Protein AF-A0A7W1K606-F1 (afdb_monomer_lite)

Sequence (46 aa):
HYTRPAEFRGMAAPPVLLSGDHGAIERWRRDAAREKTRRNRPDLGR

Secondary structure (DSSP, 8-state):
---SSSEETTEEPPGGGTS--HHHHHHHHHHHHHHHHHHH-GGG--

pLDDT: mean 89.48, std 6.82, range [59.25, 95.56]

Structure (mmCIF, N/CA/C/O backbone):
data_AF-A0A7W1K606-F1
#
_entry.id   AF-A0A7W1K606-F1
#
loop_
_atom_site.group_PDB
_atom_site.id
_atom_site.type_symbol
_atom_site.label_atom_id
_atom_site.label_alt_id
_atom_site.label_comp_id
_atom_site.label_asym_id
_atom_site.label_entity_id
_atom_site.label_seq_id
_atom_site.pdbx_PDB_ins_code
_atom_site.Cartn_x
_atom_site.Cartn_y
_atom_site.Cartn_z
_atom_site.occupancy
_atom_site.B_iso_or_equiv
_atom_site.auth_seq_id
_atom_site.auth_comp_id
_atom_site.auth_asym_id
_atom_site.auth_atom_id
_atom_site.pdbx_PDB_model_num
ATOM 1 N N . HIS A 1 1 ? 0.063 6.223 0.625 1.00 78.12 1 HIS A N 1
ATOM 2 C CA . HIS A 1 1 ? 0.235 5.706 1.997 1.00 78.12 1 HIS A CA 1
ATOM 3 C C . HIS A 1 1 ? -1.111 5.728 2.698 1.00 78.12 1 HIS A C 1
ATOM 5 O O . HIS A 1 1 ? -1.907 6.601 2.378 1.00 78.12 1 HIS A O 1
ATOM 11 N N . TYR A 1 2 ? -1.359 4.768 3.592 1.00 85.56 2 TYR A N 1
ATOM 12 C CA . TYR A 1 2 ? -2.577 4.698 4.406 1.00 85.56 2 TYR A CA 1
ATOM 13 C C . TYR A 1 2 ? -2.284 5.251 5.797 1.00 85.56 2 TYR A C 1
ATOM 15 O O . TYR A 1 2 ? -1.181 5.076 6.314 1.00 85.56 2 TYR A O 1
ATOM 23 N N . THR A 1 3 ? -3.267 5.924 6.378 1.00 88.44 3 THR A N 1
ATOM 24 C CA . THR A 1 3 ? -3.231 6.450 7.742 1.00 88.44 3 THR A CA 1
ATOM 25 C C . THR A 1 3 ? -4.601 6.241 8.375 1.00 88.44 3 THR A C 1
ATOM 27 O O . THR A 1 3 ? -5.540 5.843 7.689 1.00 88.44 3 THR A O 1
ATOM 30 N N . ARG A 1 4 ? -4.713 6.484 9.679 1.00 86.12 4 ARG A N 1
ATOM 31 C CA . ARG A 1 4 ? -5.990 6.400 10.396 1.00 86.12 4 ARG A CA 1
ATOM 32 C C . ARG A 1 4 ? -6.973 7.446 9.850 1.00 86.12 4 ARG A C 1
ATOM 34 O O . ARG A 1 4 ? -6.524 8.551 9.533 1.00 86.12 4 ARG A O 1
ATOM 41 N N . PRO A 1 5 ? -8.289 7.164 9.821 1.00 88.56 5 PRO A N 1
ATOM 42 C CA . PRO A 1 5 ? -8.992 5.931 10.230 1.00 88.56 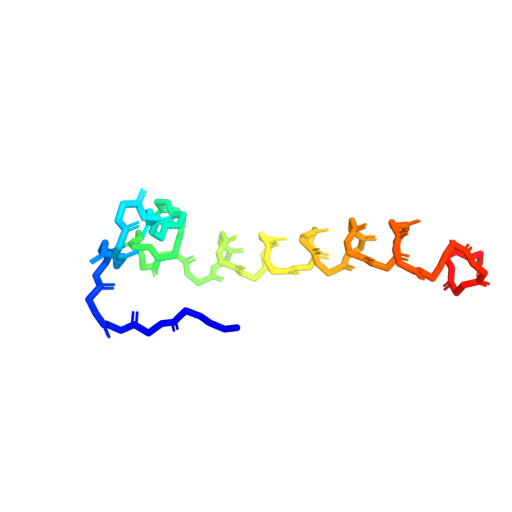5 PRO A CA 1
ATOM 43 C C . PRO A 1 5 ? -8.887 4.775 9.213 1.00 88.56 5 PRO A C 1
ATOM 45 O O . PRO A 1 5 ? -8.527 4.991 8.063 1.00 88.56 5 PRO A O 1
ATOM 48 N N . ALA A 1 6 ? -9.199 3.543 9.640 1.00 86.19 6 ALA A N 1
ATOM 49 C CA . ALA A 1 6 ? -9.132 2.350 8.780 1.00 86.19 6 ALA A CA 1
ATOM 50 C C . ALA A 1 6 ? -10.094 2.413 7.580 1.00 86.19 6 ALA A C 1
ATOM 52 O O . ALA A 1 6 ? -9.795 1.855 6.528 1.00 86.19 6 ALA A O 1
ATOM 53 N N . GLU A 1 7 ? -11.206 3.131 7.720 1.00 90.25 7 GLU A N 1
ATOM 54 C CA . GLU A 1 7 ? -12.134 3.441 6.639 1.00 90.25 7 GLU A CA 1
ATOM 55 C C . GLU A 1 7 ? -12.266 4.953 6.503 1.00 90.25 7 GLU A C 1
ATOM 57 O O . GLU A 1 7 ? -12.550 5.658 7.473 1.00 90.25 7 GLU A O 1
ATOM 62 N N . PHE A 1 8 ? -12.072 5.464 5.291 1.00 88.12 8 PHE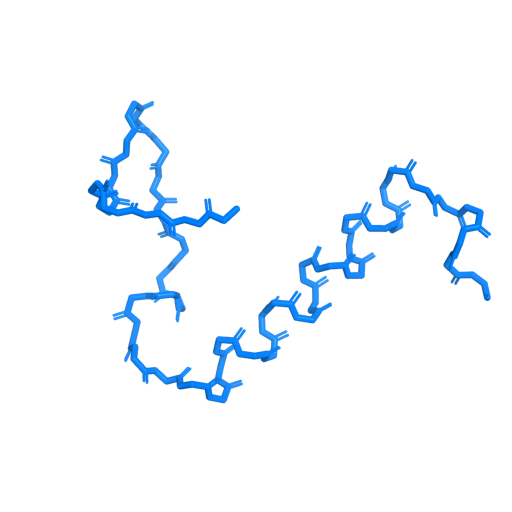 A N 1
ATOM 63 C CA . PHE A 1 8 ? -12.188 6.887 5.006 1.00 88.12 8 PHE A CA 1
ATOM 64 C C . PHE A 1 8 ? -12.987 7.111 3.726 1.00 88.12 8 PHE A C 1
ATOM 66 O O . PHE A 1 8 ? -12.598 6.650 2.656 1.00 88.12 8 PHE A O 1
ATOM 73 N N . ARG A 1 9 ? -14.108 7.842 3.827 1.00 87.81 9 ARG A N 1
ATOM 74 C CA . ARG A 1 9 ? -15.011 8.150 2.696 1.00 87.81 9 ARG A CA 1
ATOM 75 C C . ARG A 1 9 ? -15.443 6.902 1.899 1.00 87.81 9 ARG A C 1
ATOM 77 O O . ARG A 1 9 ? -15.494 6.941 0.676 1.00 87.81 9 ARG A O 1
ATOM 84 N N . GLY A 1 10 ? -15.709 5.792 2.593 1.00 88.44 10 GLY A N 1
ATOM 85 C CA . GLY A 1 10 ? -16.089 4.512 1.976 1.00 88.44 10 GLY A CA 1
ATOM 86 C C . GLY A 1 10 ? -14.926 3.715 1.370 1.00 88.44 10 GLY A C 1
ATOM 87 O O . GLY A 1 10 ? -15.155 2.669 0.772 1.00 88.44 10 GLY A O 1
ATOM 88 N N . MET A 1 11 ? -13.681 4.177 1.521 1.00 88.00 11 MET A N 1
ATOM 89 C CA . MET A 1 11 ? -12.486 3.425 1.139 1.00 88.00 11 MET A CA 1
ATOM 90 C C . MET A 1 11 ? -11.863 2.778 2.374 1.00 88.00 11 MET A C 1
ATOM 92 O O . MET A 1 11 ? -11.371 3.476 3.263 1.00 88.00 11 MET A O 1
ATOM 96 N N . ALA A 1 12 ? -11.861 1.447 2.407 1.00 91.12 12 ALA A N 1
ATOM 97 C CA . ALA A 1 12 ? -11.228 0.671 3.464 1.00 91.12 12 ALA A CA 1
ATOM 98 C C . ALA A 1 12 ? -9.737 0.443 3.180 1.00 91.12 12 ALA A C 1
ATOM 100 O O . ALA A 1 12 ? -9.317 0.202 2.043 1.00 91.12 12 ALA A O 1
ATOM 101 N N . ALA A 1 13 ? -8.924 0.499 4.232 1.00 89.94 13 ALA A N 1
ATOM 102 C CA . ALA A 1 13 ? -7.538 0.071 4.175 1.00 89.94 13 ALA A CA 1
ATOM 103 C C . ALA A 1 13 ? -7.466 -1.448 3.923 1.00 89.94 13 ALA A C 1
ATOM 105 O O . ALA A 1 13 ? -8.254 -2.207 4.490 1.00 89.94 13 ALA A O 1
ATOM 106 N N . PRO A 1 14 ? -6.505 -1.920 3.108 1.00 91.19 14 PRO A N 1
ATOM 107 C CA . PRO A 1 14 ? -6.284 -3.343 2.907 1.00 91.19 14 PRO A CA 1
ATOM 108 C C . PRO A 1 14 ? -6.104 -4.087 4.242 1.00 91.19 14 PRO A C 1
ATOM 110 O O . PRO A 1 14 ? -5.310 -3.637 5.073 1.00 91.19 14 PRO A O 1
ATOM 113 N N . PRO A 1 15 ? -6.745 -5.253 4.439 1.00 91.25 15 PRO A N 1
ATOM 114 C CA . PRO A 1 15 ? -6.691 -5.986 5.707 1.00 91.25 15 PRO A CA 1
ATOM 115 C C . PRO A 1 15 ? -5.267 -6.419 6.083 1.00 91.25 15 PRO A C 1
ATOM 117 O O . PRO A 1 15 ? -4.923 -6.470 7.259 1.00 91.25 15 PRO A O 1
ATOM 120 N N . VAL A 1 16 ? -4.394 -6.641 5.094 1.00 92.19 16 VAL A N 1
ATOM 121 C CA . VAL A 1 16 ? -2.963 -6.922 5.311 1.00 92.19 16 VAL A CA 1
ATOM 122 C C . VAL A 1 16 ? -2.216 -5.773 5.996 1.00 92.19 16 VAL A C 1
ATOM 124 O O . VAL A 1 16 ? -1.247 -6.010 6.703 1.00 92.19 16 VAL A O 1
ATOM 127 N N . LEU A 1 17 ? -2.667 -4.524 5.836 1.00 89.00 17 LEU A N 1
ATOM 128 C CA . LEU A 1 17 ? -2.091 -3.376 6.542 1.00 89.00 17 LEU A CA 1
ATOM 129 C C . LEU A 1 17 ? -2.594 -3.260 7.987 1.00 89.00 17 LEU A C 1
ATOM 131 O O . LEU A 1 17 ? -2.024 -2.495 8.760 1.00 89.00 17 LEU A O 1
ATOM 135 N N . LEU A 1 18 ? -3.642 -4.010 8.339 1.00 89.50 18 LEU A N 1
ATOM 136 C CA . LEU A 1 18 ? -4.247 -4.049 9.670 1.00 89.50 18 LEU A CA 1
ATOM 137 C C . LEU A 1 18 ? -3.809 -5.281 10.480 1.00 89.50 18 LEU A C 1
ATOM 139 O O . LEU A 1 18 ? -4.023 -5.310 11.687 1.00 89.50 18 LEU A O 1
ATOM 143 N N . SER A 1 19 ? -3.189 -6.286 9.848 1.00 87.88 19 SER A N 1
ATOM 144 C CA . SER A 1 19 ? -2.860 -7.569 10.488 1.00 87.88 19 SER A CA 1
ATOM 145 C C . SER A 1 19 ? -1.637 -7.532 11.410 1.00 87.88 19 SER A C 1
ATOM 147 O O . SER A 1 19 ? -1.430 -8.4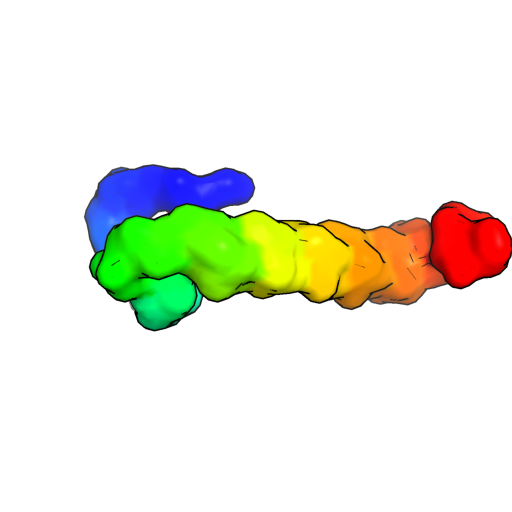67 12.177 1.00 87.88 19 SER A O 1
ATOM 149 N N . GLY A 1 20 ? -0.797 -6.494 11.320 1.00 89.38 20 GLY A N 1
ATOM 150 C CA . GLY A 1 20 ? 0.457 -6.397 12.078 1.00 89.38 20 GLY A CA 1
ATOM 151 C C . GLY A 1 20 ? 1.578 -7.329 11.589 1.00 89.38 20 GLY A C 1
ATOM 152 O O . GLY A 1 20 ? 2.682 -7.284 12.122 1.00 89.38 20 GLY A O 1
ATOM 153 N N . ASP A 1 21 ? 1.348 -8.136 10.549 1.00 94.31 21 ASP A N 1
ATOM 154 C CA . ASP A 1 21 ? 2.381 -8.987 9.952 1.00 94.31 21 ASP A CA 1
ATOM 155 C C . ASP A 1 21 ? 3.278 -8.150 9.032 1.00 94.31 21 ASP A C 1
ATOM 157 O 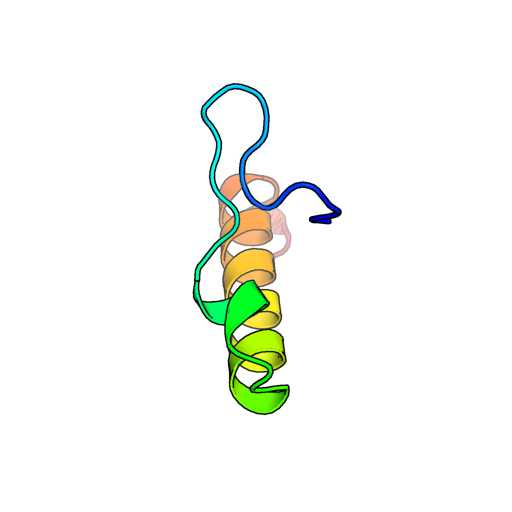O . ASP A 1 21 ? 2.958 -7.878 7.871 1.00 94.31 21 ASP A O 1
ATOM 161 N N . HIS A 1 22 ? 4.434 -7.745 9.553 1.00 94.25 22 HIS A N 1
ATOM 162 C CA . HIS A 1 22 ? 5.393 -6.929 8.812 1.00 94.25 22 HIS A CA 1
ATOM 163 C C . HIS A 1 22 ? 5.885 -7.623 7.531 1.00 94.25 22 HIS A C 1
ATOM 165 O O . HIS A 1 22 ? 6.087 -6.962 6.513 1.00 94.25 22 HIS A O 1
ATOM 171 N N . GLY A 1 23 ? 6.029 -8.952 7.532 1.00 95.56 23 GLY A N 1
ATOM 172 C CA . GLY A 1 23 ? 6.439 -9.703 6.347 1.00 95.56 23 GLY A CA 1
ATOM 173 C C . GLY A 1 23 ? 5.376 -9.667 5.249 1.00 95.56 23 GLY A C 1
ATOM 174 O O . GLY A 1 23 ? 5.698 -9.484 4.071 1.00 95.56 23 GLY A O 1
ATOM 175 N N . ALA A 1 24 ? 4.105 -9.812 5.621 1.00 93.88 24 ALA A N 1
ATOM 176 C CA . ALA A 1 24 ? 2.976 -9.712 4.705 1.00 93.88 24 ALA A CA 1
ATOM 177 C C . ALA A 1 24 ? 2.811 -8.286 4.167 1.00 93.88 24 ALA A C 1
ATOM 179 O O . ALA A 1 24 ? 2.615 -8.114 2.963 1.00 93.88 24 ALA A O 1
ATOM 180 N N . ILE A 1 25 ? 2.979 -7.274 5.022 1.00 93.75 25 ILE A N 1
ATOM 181 C CA . ILE A 1 25 ? 2.946 -5.859 4.636 1.00 93.75 25 ILE A CA 1
ATOM 182 C C . ILE A 1 25 ? 4.031 -5.554 3.599 1.00 93.75 25 ILE A C 1
ATOM 184 O O . ILE A 1 25 ? 3.740 -4.945 2.571 1.00 93.75 25 ILE A O 1
ATOM 188 N N . GLU A 1 26 ? 5.266 -6.002 3.817 1.00 94.31 26 GLU A N 1
ATOM 189 C CA . GLU A 1 26 ? 6.377 -5.752 2.891 1.00 94.31 26 GLU A CA 1
ATOM 190 C C . GLU A 1 26 ? 6.203 -6.489 1.555 1.00 94.31 26 GLU A C 1
ATOM 192 O O . GLU A 1 26 ? 6.505 -5.950 0.486 1.00 94.31 26 GLU A O 1
ATOM 197 N N . ARG A 1 27 ? 5.671 -7.719 1.572 1.00 95.31 27 ARG A N 1
ATOM 198 C CA . ARG A 1 27 ? 5.287 -8.428 0.338 1.00 95.31 27 ARG A CA 1
ATOM 199 C C . ARG A 1 27 ? 4.213 -7.655 -0.426 1.00 95.31 27 ARG A C 1
ATOM 201 O O . ARG A 1 27 ? 4.398 -7.392 -1.612 1.00 95.31 27 ARG A O 1
ATOM 208 N N . TRP A 1 28 ? 3.157 -7.234 0.263 1.00 94.88 28 TRP A N 1
ATOM 209 C CA . TRP A 1 28 ? 2.055 -6.485 -0.332 1.00 94.88 28 TRP A CA 1
ATOM 210 C C . TRP A 1 28 ? 2.509 -5.138 -0.906 1.00 94.88 28 TRP A C 1
ATOM 212 O O . TRP A 1 28 ? 2.175 -4.806 -2.040 1.00 94.88 28 TRP A O 1
ATOM 222 N N . ARG A 1 29 ? 3.335 -4.379 -0.176 1.00 93.88 29 ARG A N 1
ATOM 223 C CA . ARG A 1 29 ? 3.868 -3.088 -0.640 1.00 93.88 29 ARG A CA 1
ATOM 224 C C . ARG A 1 29 ? 4.699 -3.232 -1.910 1.00 93.88 29 ARG A C 1
ATOM 226 O O . ARG A 1 29 ? 4.560 -2.411 -2.815 1.00 93.88 29 ARG A O 1
ATOM 233 N N . ARG A 1 30 ? 5.546 -4.264 -1.989 1.00 94.38 30 ARG A N 1
ATOM 234 C CA . ARG A 1 30 ? 6.353 -4.543 -3.188 1.00 94.38 30 ARG A CA 1
ATOM 235 C C . ARG A 1 30 ? 5.478 -4.885 -4.387 1.00 94.38 30 ARG A C 1
ATOM 237 O O . ARG A 1 30 ? 5.739 -4.390 -5.479 1.00 94.38 30 ARG A O 1
ATOM 244 N N . ASP A 1 31 ? 4.452 -5.700 -4.185 1.00 94.50 31 ASP A N 1
ATOM 245 C CA . ASP A 1 31 ? 3.539 -6.089 -5.256 1.00 94.50 31 ASP A CA 1
ATOM 246 C C . ASP A 1 31 ? 2.703 -4.902 -5.759 1.00 94.50 31 ASP A C 1
ATOM 248 O O . ASP A 1 31 ? 2.728 -4.579 -6.946 1.00 94.50 31 ASP A O 1
ATOM 252 N N . ALA A 1 32 ? 2.106 -4.142 -4.836 1.00 93.88 32 ALA A N 1
ATOM 253 C CA . ALA A 1 32 ? 1.357 -2.928 -5.149 1.00 93.88 32 ALA A CA 1
ATOM 254 C C . ALA A 1 32 ? 2.218 -1.876 -5.871 1.00 93.88 32 ALA A C 1
ATOM 256 O O . ALA A 1 32 ? 1.737 -1.181 -6.767 1.00 93.88 32 ALA A O 1
ATOM 257 N N . ALA A 1 33 ? 3.503 -1.755 -5.514 1.00 93.00 33 ALA A N 1
ATOM 258 C CA . ALA A 1 33 ? 4.438 -0.881 -6.216 1.00 93.00 33 ALA A CA 1
ATOM 259 C C . ALA A 1 33 ? 4.685 -1.351 -7.657 1.00 93.00 33 ALA A C 1
ATOM 261 O O . ALA A 1 33 ? 4.611 -0.536 -8.574 1.00 93.00 33 ALA A O 1
ATOM 262 N N . ARG A 1 34 ? 4.919 -2.653 -7.873 1.00 93.25 34 ARG A N 1
ATOM 263 C CA . ARG A 1 34 ? 5.096 -3.225 -9.220 1.00 93.25 34 ARG A CA 1
ATOM 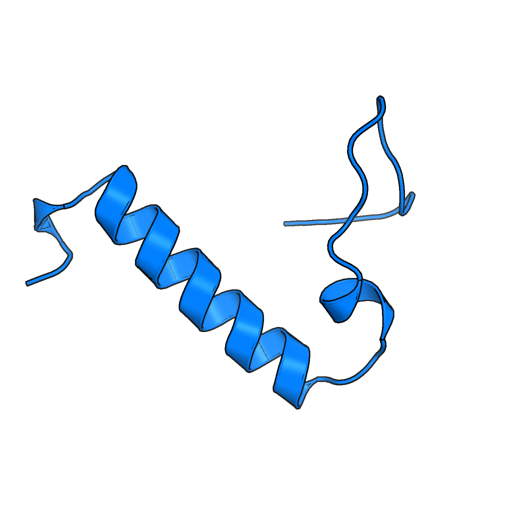264 C C . ARG A 1 34 ? 3.853 -3.046 -10.078 1.00 93.25 34 ARG A C 1
ATOM 266 O O . ARG A 1 34 ? 3.976 -2.635 -11.228 1.00 93.25 34 ARG A O 1
ATOM 273 N N . GLU A 1 35 ? 2.669 -3.304 -9.531 1.00 92.75 35 GLU A N 1
ATOM 274 C CA . GLU A 1 35 ? 1.409 -3.087 -10.244 1.00 92.75 35 GLU A CA 1
ATOM 275 C C . GLU A 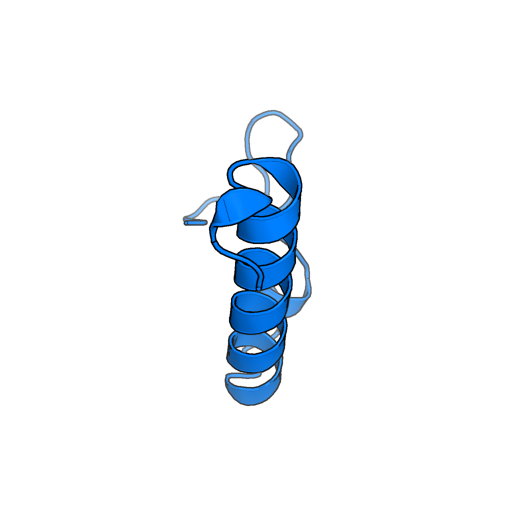1 35 ? 1.227 -1.609 -10.612 1.00 92.75 35 GLU A C 1
ATOM 277 O O . GLU A 1 35 ? 0.934 -1.283 -11.764 1.00 92.75 35 GLU A O 1
ATOM 282 N N . LYS A 1 36 ? 1.472 -0.699 -9.662 1.00 93.12 36 LYS A N 1
ATOM 283 C CA . LYS A 1 36 ? 1.403 0.746 -9.906 1.00 93.12 36 LYS A CA 1
ATOM 284 C C . LYS A 1 36 ? 2.375 1.178 -11.003 1.00 93.12 36 LYS A C 1
ATOM 286 O O . LYS A 1 36 ? 1.983 1.961 -11.866 1.00 93.12 36 LYS A O 1
ATOM 291 N N . THR A 1 37 ? 3.609 0.673 -10.990 1.00 93.81 37 THR A N 1
ATOM 292 C CA . THR A 1 37 ? 4.598 0.941 -12.042 1.00 93.81 37 THR A CA 1
ATOM 293 C C . THR A 1 37 ? 4.107 0.411 -13.382 1.00 93.81 37 THR A C 1
ATOM 295 O O . THR A 1 37 ? 4.041 1.181 -14.330 1.00 93.81 37 THR A O 1
ATOM 298 N N . ARG A 1 38 ? 3.652 -0.845 -13.463 1.00 92.38 38 ARG A N 1
ATOM 299 C CA . ARG A 1 38 ? 3.114 -1.423 -14.707 1.00 92.38 38 ARG A CA 1
ATOM 300 C C . ARG A 1 38 ? 1.942 -0.625 -15.280 1.00 92.38 38 ARG A C 1
ATOM 302 O O . ARG A 1 38 ? 1.852 -0.483 -16.493 1.00 92.38 38 ARG A O 1
ATOM 309 N N . ARG A 1 39 ? 1.056 -0.104 -14.425 1.00 92.31 39 ARG A N 1
ATOM 310 C CA . ARG A 1 39 ? -0.114 0.679 -14.847 1.00 92.31 39 ARG A CA 1
ATOM 311 C C . ARG A 1 39 ? 0.243 2.101 -15.274 1.00 92.31 39 ARG A C 1
ATOM 313 O O . ARG A 1 39 ? -0.284 2.584 -16.268 1.00 92.31 39 ARG A O 1
ATOM 320 N N . ASN A 1 40 ? 1.096 2.782 -14.512 1.00 94.12 40 ASN A N 1
ATOM 321 C CA . ASN A 1 40 ? 1.335 4.217 -14.691 1.00 94.12 40 ASN A CA 1
ATOM 322 C C . ASN A 1 40 ? 2.570 4.525 -15.547 1.00 94.12 40 ASN A C 1
ATOM 324 O O . ASN A 1 40 ? 2.646 5.591 -16.148 1.00 94.12 40 ASN A O 1
ATOM 328 N N . ARG A 1 41 ? 3.562 3.635 -15.529 1.00 92.06 41 ARG A N 1
ATOM 329 C CA . ARG A 1 41 ? 4.862 3.768 -16.193 1.00 92.06 41 ARG A CA 1
ATOM 330 C C . ARG A 1 41 ? 5.303 2.408 -16.743 1.00 92.06 41 ARG A C 1
ATOM 332 O O . ARG A 1 41 ? 6.284 1.838 -16.259 1.00 92.06 41 ARG A O 1
ATOM 339 N N . PRO A 1 42 ? 4.567 1.854 -17.725 1.00 83.25 42 PRO A N 1
ATOM 340 C CA . PRO A 1 42 ? 4.912 0.566 -18.328 1.00 83.25 42 PRO A CA 1
ATOM 341 C C . PRO A 1 42 ? 6.323 0.564 -18.940 1.00 83.25 42 PRO A C 1
ATOM 343 O O . PRO A 1 42 ? 6.934 -0.493 -19.061 1.00 83.25 42 PRO A O 1
ATOM 346 N N . ASP A 1 43 ? 6.862 1.743 -19.258 1.00 88.56 43 ASP A N 1
ATOM 347 C CA . ASP A 1 43 ? 8.225 1.971 -19.737 1.00 88.56 43 ASP A CA 1
ATOM 348 C C . ASP A 1 43 ? 9.320 1.662 -18.698 1.00 88.56 43 ASP A C 1
ATOM 350 O O . ASP A 1 43 ? 10.431 1.308 -19.074 1.00 88.56 43 ASP A O 1
ATOM 354 N N . LEU A 1 44 ? 9.012 1.747 -17.399 1.00 81.69 44 LEU A N 1
ATOM 355 C CA . LEU A 1 44 ? 9.955 1.481 -16.302 1.00 81.69 44 LEU A CA 1
ATOM 356 C C . LEU A 1 44 ? 9.948 0.016 -15.831 1.00 81.69 44 LEU A C 1
ATOM 358 O O . LEU A 1 44 ? 10.675 -0.333 -14.905 1.00 81.69 44 LEU A O 1
ATOM 362 N N . GLY A 1 45 ? 9.075 -0.824 -16.393 1.00 66.69 45 GLY A N 1
ATOM 363 C CA . GLY A 1 45 ? 8.865 -2.210 -15.959 1.00 66.69 45 GLY A CA 1
ATOM 364 C C . GLY A 1 45 ? 9.679 -3.260 -16.718 1.00 66.69 45 GLY A C 1
ATOM 365 O O . GLY A 1 45 ? 9.397 -4.446 -16.545 1.00 66.69 45 GLY A O 1
ATOM 366 N N . ARG A 1 46 ? 10.611 -2.835 -17.577 1.00 59.25 46 ARG A N 1
ATOM 367 C CA . ARG A 1 46 ? 11.474 -3.705 -18.384 1.00 59.25 46 ARG A CA 1
ATOM 368 C C . ARG A 1 46 ? 12.835 -3.911 -17.736 1.00 59.25 46 ARG A C 1
ATOM 370 O O . ARG A 1 46 ? 13.368 -2.925 -17.187 1.00 59.25 46 ARG A O 1
#

Radius of gyration: 12.79 Å; chains: 1; bounding box: 28×18×32 Å

Foldseek 3Di:
DDDPDQADPNDGDDVLVVPPPPVSVVVVVVVVVLVCCCVPPVVVND